Protein AF-A0A951BNE0-F1 (afdb_monomer)

Structure (mmCIF, N/CA/C/O backbone):
data_AF-A0A951BNE0-F1
#
_entry.id   AF-A0A951BNE0-F1
#
loop_
_atom_site.group_PDB
_atom_site.id
_atom_site.type_symbol
_atom_site.label_atom_id
_atom_site.label_alt_id
_atom_site.label_comp_id
_atom_site.label_asym_id
_atom_site.label_entity_id
_atom_site.label_seq_id
_atom_site.pdbx_PDB_ins_code
_atom_site.Cartn_x
_atom_site.Cartn_y
_atom_site.Cartn_z
_atom_site.occupancy
_atom_site.B_iso_or_equiv
_atom_site.auth_seq_id
_atom_site.auth_comp_id
_atom_site.auth_asym_id
_atom_site.auth_atom_id
_atom_site.pdbx_PDB_model_num
ATOM 1 N N . ARG A 1 1 ? -11.974 -4.698 -12.372 1.00 86.81 1 ARG A N 1
ATOM 2 C CA . ARG A 1 1 ? -10.674 -4.172 -12.847 1.00 86.81 1 ARG A CA 1
ATOM 3 C C . ARG A 1 1 ? -10.763 -2.678 -13.134 1.00 86.81 1 ARG A C 1
ATOM 5 O O . ARG A 1 1 ? -11.527 -2.278 -14.008 1.00 86.81 1 ARG A O 1
ATOM 12 N N . VAL A 1 2 ? -9.951 -1.885 -12.438 1.00 96.19 2 VAL A N 1
ATOM 13 C CA . VAL A 1 2 ? -9.715 -0.449 -12.678 1.00 96.19 2 VAL A CA 1
ATOM 14 C C . VAL A 1 2 ? -8.306 -0.250 -13.253 1.00 96.19 2 VAL A C 1
ATOM 16 O O . VAL A 1 2 ? -7.403 -1.041 -12.975 1.00 96.19 2 VAL A O 1
ATOM 19 N N . ASN A 1 3 ? -8.113 0.783 -14.077 1.00 97.75 3 ASN A N 1
ATOM 20 C CA . ASN A 1 3 ? -6.797 1.191 -14.573 1.00 97.75 3 ASN A CA 1
ATOM 21 C C . ASN A 1 3 ? -6.571 2.683 -14.287 1.00 97.75 3 ASN A C 1
ATOM 23 O O . ASN A 1 3 ? -7.066 3.531 -15.027 1.00 97.75 3 ASN A O 1
ATOM 27 N N . ALA A 1 4 ? -5.862 2.992 -13.203 1.00 98.00 4 ALA A N 1
ATOM 28 C CA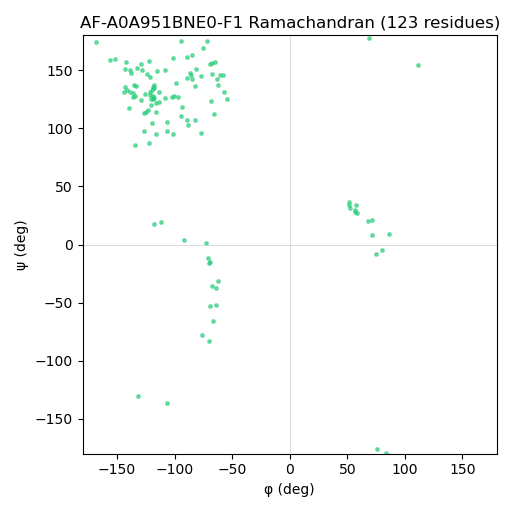 . ALA A 1 4 ? -5.544 4.351 -12.781 1.00 98.00 4 ALA A CA 1
ATOM 29 C C . ALA A 1 4 ? -4.095 4.687 -13.164 1.00 98.00 4 ALA A C 1
ATOM 31 O O . ALA A 1 4 ? -3.157 4.345 -12.440 1.00 98.00 4 ALA A O 1
ATOM 32 N N . GLN A 1 5 ? -3.922 5.324 -14.326 1.00 98.38 5 GLN A N 1
ATOM 33 C CA . GLN A 1 5 ? -2.610 5.688 -14.870 1.00 98.38 5 GLN A CA 1
ATOM 34 C C . GLN A 1 5 ? -2.504 7.185 -15.146 1.00 98.38 5 GLN A C 1
ATOM 36 O O . GLN A 1 5 ? -3.501 7.793 -15.533 1.00 98.38 5 GLN A O 1
ATOM 41 N N . HIS A 1 6 ? -1.310 7.760 -14.980 1.00 98.06 6 HIS A N 1
ATOM 42 C CA . HIS A 1 6 ? -1.033 9.181 -15.239 1.00 98.06 6 HIS A CA 1
ATOM 43 C C . HIS A 1 6 ? -1.909 10.166 -14.451 1.00 98.06 6 HIS A C 1
ATOM 45 O O . HIS A 1 6 ? -2.158 11.289 -14.892 1.00 98.06 6 HIS A O 1
ATOM 51 N N . ASN A 1 7 ? -2.375 9.766 -13.270 1.00 98.38 7 ASN A N 1
ATOM 52 C CA . ASN A 1 7 ? -3.082 10.651 -12.353 1.00 98.38 7 ASN A CA 1
ATOM 53 C C . ASN A 1 7 ? -2.106 11.243 -11.333 1.00 98.38 7 ASN A C 1
ATOM 55 O O . ASN A 1 7 ? -0.932 10.877 -11.265 1.00 98.38 7 ASN A O 1
ATOM 59 N N . PHE A 1 8 ? -2.599 12.148 -10.487 1.00 98.19 8 PHE A N 1
ATOM 60 C CA . PHE A 1 8 ? -1.821 12.573 -9.327 1.00 98.19 8 PHE A CA 1
ATOM 61 C C . PHE A 1 8 ? -1.697 11.433 -8.301 1.00 98.19 8 PHE A C 1
ATOM 63 O O . PHE A 1 8 ? -0.589 11.037 -7.959 1.00 98.19 8 PHE A O 1
ATOM 70 N N . PHE A 1 9 ? -2.823 10.843 -7.892 1.00 98.31 9 PHE A N 1
ATOM 71 C CA . PHE A 1 9 ? -2.885 9.587 -7.134 1.00 98.31 9 PHE A CA 1
ATOM 72 C C . PHE A 1 9 ? -3.576 8.515 -7.972 1.00 98.31 9 PHE A C 1
ATOM 74 O O . PHE A 1 9 ? -4.479 8.849 -8.737 1.00 98.31 9 PHE A O 1
ATOM 81 N N . GLY A 1 10 ? -3.213 7.247 -7.790 1.00 98.38 10 GLY A N 1
ATOM 82 C CA . GLY A 1 10 ? -3.892 6.140 -8.461 1.00 98.38 10 GLY A CA 1
ATOM 83 C C . GLY A 1 10 ? -5.248 5.802 -7.838 1.00 98.38 10 GLY A C 1
ATOM 84 O O . GLY A 1 10 ? -6.294 6.173 -8.365 1.00 98.38 10 GLY A O 1
ATOM 85 N N . LEU A 1 11 ? -5.238 5.092 -6.707 1.00 98.25 11 LEU A N 1
ATOM 86 C CA . LEU A 1 11 ? -6.433 4.699 -5.952 1.00 98.25 11 LEU A CA 1
ATOM 87 C C . LEU A 1 11 ? -6.323 5.227 -4.522 1.00 98.25 11 LEU A C 1
ATOM 89 O O . LEU A 1 11 ? -5.428 4.833 -3.773 1.00 98.25 11 LEU A O 1
ATOM 93 N N . LYS A 1 12 ? -7.226 6.136 -4.144 1.00 97.94 12 LYS A N 1
ATOM 94 C CA . LYS A 1 12 ? -7.146 6.862 -2.874 1.00 97.94 12 LYS A CA 1
ATOM 95 C C . LYS A 1 12 ? -8.418 6.727 -2.037 1.00 97.94 12 LYS A C 1
ATOM 97 O O . LYS A 1 12 ? -9.509 7.027 -2.514 1.00 97.94 12 LYS A O 1
ATOM 102 N N . ALA A 1 13 ? -8.247 6.358 -0.770 1.00 98.06 13 ALA A N 1
ATOM 103 C CA . ALA A 1 13 ? -9.223 6.576 0.292 1.00 98.06 13 ALA A CA 1
ATOM 104 C C . ALA A 1 13 ? -8.797 7.801 1.118 1.00 98.06 13 ALA A C 1
ATOM 106 O O . ALA A 1 13 ? -7.653 7.879 1.571 1.00 98.06 13 ALA A O 1
ATOM 107 N N . ASP A 1 14 ? -9.703 8.762 1.299 1.00 97.19 14 ASP A N 1
ATOM 108 C CA . ASP A 1 14 ? -9.428 10.013 2.011 1.00 97.19 14 ASP A CA 1
ATOM 109 C C . ASP A 1 14 ? -10.463 10.235 3.118 1.00 97.19 14 ASP A C 1
ATOM 111 O O . ASP A 1 14 ? -11.650 10.410 2.845 1.00 97.19 14 ASP A O 1
ATOM 115 N N . GLY A 1 15 ? -10.010 10.184 4.369 1.00 96.62 15 GLY A N 1
ATOM 116 C CA . GLY A 1 15 ? -10.834 10.406 5.556 1.00 96.62 15 GLY A CA 1
ATOM 117 C C . GLY A 1 15 ? -10.856 11.862 6.023 1.00 96.62 15 GLY A C 1
ATOM 118 O O . GLY A 1 15 ? -11.432 12.149 7.076 1.00 96.62 15 GLY A O 1
ATOM 119 N N . THR A 1 16 ? -10.211 12.783 5.298 1.00 94.12 16 THR A N 1
ATOM 120 C CA . THR A 1 16 ? -10.182 14.205 5.664 1.00 94.12 16 THR A CA 1
ATOM 121 C C . THR A 1 16 ? -11.585 14.814 5.651 1.00 94.12 16 THR A C 1
ATOM 123 O O . THR A 1 16 ? -12.408 14.547 4.780 1.00 94.12 16 THR A O 1
ATOM 126 N N . GLY A 1 17 ? -11.886 15.630 6.665 1.00 89.12 17 GLY A N 1
ATOM 127 C CA . GLY A 1 17 ? -13.182 16.305 6.800 1.00 89.12 17 GLY A CA 1
ATOM 128 C C . GLY A 1 17 ? -14.348 15.413 7.245 1.00 89.12 17 GLY A C 1
ATOM 129 O O . GLY A 1 17 ? -15.409 15.943 7.568 1.00 89.12 17 GLY A O 1
ATOM 130 N N . ALA A 1 18 ? -14.166 14.093 7.320 1.00 88.25 18 ALA A N 1
ATOM 131 C CA . ALA A 1 18 ? -15.152 13.189 7.899 1.00 88.25 18 ALA A CA 1
ATOM 132 C C . ALA A 1 18 ? -15.030 13.158 9.431 1.00 88.25 18 ALA A C 1
ATOM 134 O O . ALA A 1 18 ? -13.928 13.070 9.971 1.00 88.25 18 ALA A O 1
ATOM 135 N N . THR A 1 19 ? -16.162 13.199 10.137 1.00 83.38 19 THR A N 1
ATOM 136 C CA . THR A 1 19 ? -16.223 13.080 11.599 1.00 83.38 19 THR A CA 1
ATOM 137 C C . THR A 1 19 ? -16.779 11.710 11.987 1.00 83.38 19 THR A C 1
ATOM 139 O O . THR A 1 19 ? -17.985 11.473 11.995 1.00 83.38 19 THR A O 1
ATOM 142 N N . GLY A 1 20 ? -15.875 10.783 12.308 1.00 77.44 20 GLY A N 1
ATOM 143 C CA . GLY A 1 20 ? -16.222 9.395 12.621 1.00 77.44 20 GLY A CA 1
ATOM 144 C C . GLY A 1 20 ? -16.568 8.539 11.394 1.00 77.44 20 GLY A C 1
ATOM 145 O O . GLY A 1 20 ? -16.453 8.968 10.248 1.00 77.44 20 GLY A O 1
ATOM 146 N N . GLY A 1 21 ? -16.966 7.289 11.646 1.00 90.50 21 GLY A N 1
ATOM 147 C CA . GLY A 1 21 ? -17.254 6.300 10.603 1.00 90.50 21 GLY A CA 1
ATOM 148 C C . GLY A 1 21 ? -16.018 5.564 10.076 1.00 90.50 21 GLY A C 1
ATOM 149 O O . GLY A 1 21 ? -14.894 5.763 10.544 1.00 90.50 21 GLY A O 1
ATOM 150 N N . VAL A 1 22 ? -16.253 4.666 9.115 1.00 96.25 22 VAL A N 1
ATOM 151 C CA . VAL A 1 22 ? -15.215 3.827 8.502 1.00 96.25 22 VAL A CA 1
ATOM 152 C C . VAL A 1 22 ? -15.383 3.828 6.988 1.00 96.25 22 VAL A C 1
ATOM 154 O O . VAL A 1 22 ? -16.455 3.504 6.477 1.00 96.25 22 VAL A O 1
ATOM 157 N N . ILE A 1 23 ? -14.306 4.141 6.274 1.00 97.62 23 ILE A N 1
ATOM 158 C CA . ILE A 1 23 ? -14.182 3.925 4.836 1.00 97.62 23 ILE A CA 1
ATOM 159 C C . ILE A 1 23 ? -13.616 2.520 4.644 1.00 97.62 23 ILE A C 1
ATOM 161 O O . ILE A 1 23 ? -12.441 2.270 4.913 1.00 97.62 23 ILE A O 1
ATOM 165 N N . ASN A 1 24 ? -14.465 1.600 4.190 1.00 97.88 24 ASN A N 1
ATOM 166 C CA . ASN A 1 24 ? -14.051 0.254 3.808 1.00 97.88 24 ASN A CA 1
ATOM 167 C C . ASN A 1 24 ? -13.857 0.207 2.293 1.00 97.88 24 ASN A C 1
ATOM 169 O O . ASN A 1 24 ? -14.766 0.568 1.546 1.00 97.88 24 ASN A O 1
ATOM 173 N N . MET A 1 25 ? -12.690 -0.244 1.840 1.00 97.69 25 MET A N 1
ATOM 174 C CA . MET A 1 25 ? -12.383 -0.371 0.417 1.00 97.69 25 MET A CA 1
ATOM 175 C C . MET A 1 25 ? -11.749 -1.730 0.124 1.00 97.69 25 MET A C 1
ATOM 177 O O . MET A 1 25 ? -10.865 -2.190 0.845 1.00 97.69 25 MET A O 1
ATOM 181 N N . THR A 1 26 ? -12.183 -2.363 -0.959 1.00 98.38 26 THR A N 1
ATOM 182 C CA . THR A 1 26 ? -11.530 -3.552 -1.507 1.00 98.38 26 THR A CA 1
ATOM 183 C C . THR A 1 26 ? -11.115 -3.251 -2.933 1.00 98.38 26 THR A C 1
ATOM 185 O O . THR A 1 26 ? -11.924 -2.764 -3.724 1.00 98.38 26 THR A O 1
ATOM 188 N N . ILE A 1 27 ? -9.851 -3.507 -3.238 1.00 98.50 27 ILE A N 1
ATOM 189 C CA . ILE A 1 27 ? -9.263 -3.320 -4.556 1.00 98.50 27 ILE A CA 1
ATOM 190 C C . ILE A 1 27 ? -8.802 -4.699 -5.014 1.00 98.50 27 ILE A C 1
ATOM 192 O O . ILE A 1 27 ? -8.131 -5.403 -4.262 1.00 98.50 27 ILE A O 1
ATOM 196 N N . THR A 1 28 ? -9.258 -5.105 -6.197 1.00 98.50 28 THR A N 1
ATOM 197 C CA . THR A 1 28 ? -8.817 -6.352 -6.820 1.00 98.50 28 THR A CA 1
ATOM 198 C C . THR A 1 28 ? -8.587 -6.156 -8.306 1.00 98.50 28 THR A C 1
ATOM 200 O O . THR A 1 28 ? -9.264 -5.340 -8.960 1.00 98.50 28 THR A O 1
ATOM 203 N N . ASP A 1 29 ? -7.656 -6.936 -8.851 1.00 98.44 29 ASP A N 1
ATOM 204 C CA . ASP A 1 29 ? -7.407 -7.067 -10.288 1.00 98.44 29 ASP A CA 1
ATOM 205 C C . ASP A 1 29 ? -7.228 -5.715 -10.992 1.00 98.44 29 ASP A C 1
ATOM 207 O O . ASP A 1 29 ? -7.736 -5.483 -12.101 1.00 98.44 29 ASP A O 1
ATOM 211 N N . SER A 1 30 ? -6.584 -4.765 -10.319 1.00 98.38 30 SER A N 1
ATOM 212 C CA . SER A 1 30 ? -6.490 -3.376 -10.753 1.00 98.38 30 SER A CA 1
ATOM 213 C C . SER A 1 30 ? -5.047 -2.917 -10.911 1.00 98.38 30 SER A C 1
ATOM 215 O O . SER A 1 30 ? -4.093 -3.486 -10.384 1.00 98.38 30 SER A O 1
ATOM 217 N N . LYS A 1 31 ? -4.876 -1.871 -11.718 1.00 98.50 31 LYS A N 1
ATOM 218 C CA . LYS A 1 31 ? -3.576 -1.259 -11.991 1.00 98.50 31 LYS A CA 1
ATOM 219 C C . LYS A 1 31 ? -3.577 0.178 -11.508 1.00 98.50 31 LYS A C 1
ATOM 221 O O . LYS A 1 31 ? -4.527 0.916 -11.771 1.00 98.50 31 LYS A O 1
ATOM 226 N N . SER A 1 32 ? -2.500 0.557 -10.833 1.00 98.56 32 SER A N 1
ATOM 227 C CA . SER A 1 32 ? -2.271 1.907 -10.332 1.00 98.56 32 SER A CA 1
ATOM 228 C C . SER A 1 32 ? -0.842 2.315 -10.670 1.00 98.56 32 SER A C 1
ATOM 230 O O . SER A 1 32 ? 0.069 2.099 -9.868 1.00 98.56 32 SER A O 1
ATOM 232 N N . THR A 1 33 ? -0.621 2.840 -11.875 1.00 98.81 33 THR A N 1
ATOM 233 C CA . THR A 1 33 ? 0.736 2.981 -12.420 1.00 98.81 33 THR A CA 1
ATOM 234 C C . THR A 1 33 ? 1.049 4.371 -12.937 1.00 98.81 33 THR A C 1
ATOM 236 O O . THR A 1 33 ? 0.148 5.085 -13.351 1.00 98.81 33 THR A O 1
ATOM 239 N N . GLU A 1 34 ? 2.328 4.746 -12.974 1.00 98.69 34 GLU A N 1
ATOM 240 C CA . GLU A 1 34 ? 2.773 5.990 -13.631 1.00 98.69 34 GLU A CA 1
ATOM 241 C C . GLU A 1 34 ? 2.072 7.248 -13.076 1.00 98.69 34 GLU A C 1
ATOM 243 O O . GLU A 1 34 ? 1.851 8.225 -13.790 1.00 98.69 34 GLU A O 1
ATOM 248 N N . ASN A 1 35 ? 1.681 7.227 -11.795 1.00 98.81 35 ASN A N 1
ATOM 249 C CA . ASN A 1 35 ? 1.065 8.376 -11.136 1.00 98.81 35 ASN A CA 1
ATOM 250 C C . ASN A 1 35 ? 2.139 9.305 -10.551 1.00 98.81 35 ASN A C 1
ATOM 252 O O . ASN A 1 35 ? 3.200 8.862 -10.101 1.00 98.81 35 ASN A O 1
ATOM 256 N N . ALA A 1 36 ? 1.848 10.608 -10.530 1.00 98.69 36 ALA A N 1
ATOM 257 C CA . ALA A 1 36 ? 2.787 11.642 -10.088 1.00 98.69 36 ALA A CA 1
ATOM 258 C C . ALA A 1 36 ? 3.054 11.632 -8.569 1.00 98.69 36 ALA A C 1
ATOM 260 O O . ALA A 1 36 ? 3.971 12.300 -8.097 1.00 98.69 36 ALA A O 1
ATOM 261 N N . SER A 1 37 ? 2.257 10.889 -7.801 1.00 98.44 37 SER A N 1
ATOM 262 C CA . SER A 1 37 ? 2.431 10.651 -6.370 1.00 98.44 37 SER A CA 1
ATOM 263 C C . SER A 1 37 ? 2.305 9.151 -6.075 1.00 98.44 37 SER A C 1
ATOM 265 O O . SER A 1 37 ? 2.987 8.349 -6.706 1.00 98.44 37 SER A O 1
ATOM 267 N N . ASN A 1 38 ? 1.490 8.754 -5.098 1.00 98.69 38 ASN A N 1
ATOM 268 C CA . ASN A 1 38 ? 1.345 7.364 -4.674 1.00 98.69 38 ASN A CA 1
ATOM 269 C C . ASN A 1 38 ? 0.396 6.572 -5.584 1.00 98.69 38 ASN A C 1
ATOM 271 O O . ASN A 1 38 ? -0.565 7.122 -6.132 1.00 98.69 38 ASN A O 1
ATOM 275 N N . GLY A 1 39 ? 0.635 5.265 -5.675 1.00 98.81 39 GLY A N 1
ATOM 276 C CA . GLY A 1 39 ? -0.255 4.320 -6.332 1.00 98.81 39 GLY A CA 1
ATOM 277 C C . GLY A 1 39 ? -1.543 4.117 -5.531 1.00 98.81 39 GLY A C 1
ATOM 278 O O . GLY A 1 39 ? -2.555 4.760 -5.802 1.00 98.81 39 GLY A O 1
ATOM 279 N N . ILE A 1 40 ? -1.495 3.245 -4.523 1.00 98.81 40 ILE A N 1
ATOM 280 C CA . ILE A 1 40 ? -2.607 3.001 -3.594 1.00 98.81 40 ILE A CA 1
ATOM 281 C C . ILE A 1 40 ? -2.332 3.718 -2.271 1.00 98.81 40 ILE A C 1
ATOM 283 O O . ILE A 1 40 ? -1.277 3.533 -1.661 1.00 98.81 40 ILE A O 1
ATOM 287 N N . VAL A 1 41 ? -3.280 4.530 -1.806 1.00 98.62 41 VAL A N 1
ATOM 288 C CA . VAL A 1 41 ? -3.112 5.323 -0.583 1.00 98.62 41 VAL A CA 1
ATOM 289 C C . VAL A 1 41 ? -4.391 5.397 0.245 1.00 98.62 41 VAL A C 1
ATOM 291 O O . VAL A 1 41 ? -5.469 5.705 -0.261 1.00 98.62 41 VAL A O 1
ATOM 294 N N . GLY A 1 42 ? -4.251 5.165 1.547 1.00 98.56 42 GLY A N 1
ATOM 295 C CA . GLY A 1 42 ? -5.228 5.580 2.548 1.00 98.56 42 GLY A CA 1
ATOM 296 C C . GLY A 1 42 ? -4.655 6.740 3.351 1.00 98.56 42 GLY A C 1
ATOM 297 O O . GLY A 1 42 ? -3.557 6.604 3.886 1.00 98.56 42 GLY A O 1
ATOM 298 N N . THR A 1 43 ? -5.374 7.859 3.438 1.00 98.19 43 THR A N 1
ATOM 299 C CA . THR A 1 43 ? -4.958 9.020 4.237 1.00 98.19 43 THR A CA 1
ATOM 300 C C . THR A 1 43 ? -6.079 9.470 5.159 1.00 98.19 43 THR A C 1
ATOM 302 O O . THR A 1 43 ? -7.165 9.807 4.688 1.00 98.19 43 THR A O 1
ATOM 305 N N . THR A 1 44 ? -5.819 9.538 6.464 1.00 97.62 44 THR A N 1
ATOM 306 C CA . THR A 1 44 ? -6.753 10.165 7.409 1.00 97.62 44 THR A CA 1
ATOM 307 C C . THR A 1 44 ? -6.026 10.926 8.526 1.00 97.62 44 THR A C 1
ATOM 309 O O . THR A 1 44 ? -5.037 10.428 9.068 1.00 97.62 44 THR A O 1
ATOM 312 N N . PRO A 1 45 ? -6.456 12.149 8.883 1.00 95.69 45 PRO A N 1
ATOM 313 C CA . PRO A 1 45 ? -5.898 12.868 10.023 1.00 95.69 45 PRO A CA 1
ATOM 314 C C . PRO A 1 45 ? -6.409 12.286 11.351 1.00 95.69 45 PRO A C 1
ATOM 316 O O . PRO A 1 45 ? -7.370 11.517 11.397 1.00 95.69 45 PRO A O 1
ATOM 319 N N . ALA A 1 46 ? -5.810 12.702 12.469 1.00 93.12 46 ALA A N 1
ATOM 320 C CA . ALA A 1 46 ? -6.377 12.420 13.787 1.00 93.12 46 ALA A CA 1
ATOM 321 C C . ALA A 1 46 ? -7.811 12.983 13.889 1.00 93.12 46 ALA A C 1
ATOM 323 O O . ALA A 1 46 ? -8.057 14.134 13.536 1.00 93.12 46 ALA A O 1
ATOM 324 N N . GLY A 1 47 ? -8.752 12.159 14.359 1.00 91.31 47 GLY A N 1
ATOM 325 C CA . GLY A 1 47 ? -10.179 12.502 14.411 1.00 91.31 47 GLY A CA 1
ATOM 326 C C . GLY A 1 47 ? -10.935 12.349 13.083 1.00 91.31 47 GLY A C 1
ATOM 327 O O . GLY A 1 47 ? -12.156 12.499 13.082 1.00 91.31 47 GLY A O 1
ATOM 328 N N . GLY A 1 48 ? -10.242 12.027 11.983 1.00 94.69 48 GLY A N 1
ATOM 329 C CA . GLY A 1 48 ? -10.859 11.680 10.703 1.00 94.69 48 GLY A CA 1
ATOM 330 C C . GLY A 1 48 ? -11.524 10.299 10.719 1.00 94.69 48 GLY A C 1
ATOM 331 O O . GLY A 1 48 ? -11.413 9.543 11.690 1.00 94.69 48 GLY A O 1
ATOM 332 N N . ALA A 1 49 ? -12.201 9.944 9.625 1.00 96.69 49 ALA A N 1
ATOM 333 C CA . ALA A 1 49 ? -12.764 8.601 9.469 1.00 96.69 49 ALA A CA 1
ATOM 334 C C . ALA A 1 49 ? -11.657 7.537 9.442 1.00 96.69 49 ALA A C 1
ATOM 336 O O . ALA A 1 49 ? -10.592 7.753 8.854 1.00 96.69 49 ALA A O 1
ATOM 337 N N . ALA A 1 50 ? -11.915 6.373 10.043 1.00 97.44 50 ALA A N 1
ATOM 338 C CA . ALA A 1 50 ? -11.008 5.237 9.926 1.00 97.44 50 ALA A CA 1
ATOM 339 C C . ALA A 1 50 ? -11.009 4.709 8.486 1.00 97.44 50 ALA A C 1
ATOM 341 O O . ALA A 1 50 ? -12.038 4.737 7.811 1.00 97.44 50 ALA A O 1
ATOM 342 N N . ILE A 1 51 ? -9.872 4.199 8.022 1.00 98.50 51 ILE A N 1
ATOM 343 C CA . ILE A 1 51 ? -9.731 3.627 6.682 1.00 98.50 51 ILE A CA 1
ATOM 344 C C . ILE A 1 51 ? -9.294 2.177 6.822 1.00 98.50 51 ILE A C 1
ATOM 346 O O . ILE A 1 51 ? -8.271 1.888 7.440 1.00 98.50 51 ILE A O 1
ATOM 350 N N . VAL A 1 52 ? -10.054 1.267 6.220 1.00 98.44 52 VAL A N 1
ATOM 351 C CA . VAL A 1 52 ? -9.716 -0.155 6.151 1.00 98.44 52 VAL A CA 1
ATOM 352 C C . VAL A 1 52 ? -9.726 -0.585 4.693 1.00 98.44 52 VAL A C 1
ATOM 354 O O . VAL A 1 52 ? -10.770 -0.584 4.040 1.00 98.44 52 VAL A O 1
ATOM 357 N N . MET A 1 53 ? -8.554 -0.954 4.184 1.00 98.75 53 MET A N 1
ATOM 358 C CA . MET A 1 53 ? -8.379 -1.378 2.798 1.00 98.75 53 MET A CA 1
ATOM 359 C C . MET A 1 53 ? -7.882 -2.819 2.726 1.00 98.75 53 MET A C 1
ATOM 361 O O . MET A 1 53 ? -6.968 -3.207 3.457 1.00 98.75 53 MET A O 1
ATOM 365 N N . LEU A 1 54 ? -8.459 -3.594 1.813 1.00 98.62 54 LEU A N 1
ATOM 366 C CA . LEU A 1 54 ? -7.922 -4.871 1.349 1.00 98.62 54 LEU A CA 1
ATOM 367 C C . LEU A 1 54 ? -7.539 -4.714 -0.123 1.00 98.62 54 LEU A C 1
ATOM 369 O O . LEU A 1 54 ? -8.394 -4.356 -0.928 1.00 98.62 54 LEU A O 1
ATOM 373 N N . CYS A 1 55 ? -6.279 -4.966 -0.454 1.00 98.62 55 CYS A N 1
ATOM 374 C CA . CYS A 1 55 ? -5.785 -4.960 -1.830 1.00 98.62 55 CYS A CA 1
ATOM 375 C C . CYS A 1 55 ? -5.265 -6.359 -2.153 1.00 98.62 55 CYS A C 1
ATOM 377 O O . CYS A 1 55 ? -4.478 -6.914 -1.375 1.00 98.62 55 CYS A O 1
ATOM 379 N N . ASP A 1 56 ? -5.734 -6.928 -3.255 1.00 98.62 56 ASP A N 1
ATOM 380 C CA . ASP A 1 56 ? -5.424 -8.297 -3.650 1.00 98.62 56 ASP A CA 1
ATOM 381 C C . ASP A 1 56 ? -5.289 -8.411 -5.171 1.00 98.62 56 ASP A C 1
ATOM 383 O O . ASP A 1 56 ? -6.151 -7.938 -5.904 1.00 98.62 56 ASP A O 1
ATOM 387 N N . HIS A 1 57 ? -4.222 -9.044 -5.664 1.00 98.62 57 HIS A N 1
ATOM 388 C CA . HIS A 1 57 ? -3.972 -9.183 -7.110 1.00 98.62 57 HIS A CA 1
ATOM 389 C C . HIS A 1 57 ? -3.894 -7.845 -7.879 1.00 98.62 57 HIS A C 1
ATOM 391 O O . HIS A 1 57 ? -4.276 -7.759 -9.049 1.00 98.62 57 HIS A O 1
ATOM 397 N N . ASP A 1 58 ? -3.376 -6.786 -7.251 1.00 98.69 58 ASP A N 1
ATOM 398 C CA . ASP A 1 58 ? -3.187 -5.490 -7.907 1.00 98.69 58 ASP A CA 1
ATOM 399 C C . ASP A 1 58 ? -1.730 -5.243 -8.329 1.00 98.69 58 ASP A C 1
ATOM 401 O O . ASP A 1 58 ? -0.777 -5.830 -7.808 1.00 98.69 58 ASP A O 1
ATOM 405 N N . THR A 1 59 ? -1.544 -4.305 -9.263 1.00 98.81 59 THR A N 1
ATOM 406 C CA . THR A 1 59 ? -0.222 -3.870 -9.745 1.00 98.81 59 THR A CA 1
ATOM 407 C C . THR A 1 59 ? -0.006 -2.362 -9.550 1.00 98.81 59 THR A C 1
ATOM 409 O O . THR A 1 59 ? -0.291 -1.567 -10.458 1.00 98.81 59 THR A O 1
ATOM 412 N N . PRO A 1 60 ? 0.490 -1.927 -8.378 1.00 98.75 60 PRO A N 1
ATOM 413 C CA . PRO A 1 60 ? 1.020 -0.586 -8.162 1.00 98.75 60 PRO A CA 1
ATOM 414 C C . PRO A 1 60 ? 2.477 -0.499 -8.640 1.00 98.75 60 PRO A C 1
ATOM 416 O O . PRO A 1 60 ? 3.386 -1.031 -7.999 1.00 98.75 60 PRO A O 1
ATOM 419 N N . SER A 1 61 ? 2.726 0.181 -9.760 1.00 98.88 61 SER A N 1
ATOM 420 C CA . SER A 1 61 ? 4.075 0.235 -10.343 1.00 98.88 61 SER A CA 1
ATOM 421 C C . SER A 1 61 ? 4.431 1.571 -10.971 1.00 98.88 61 SER A C 1
ATOM 423 O O . SER A 1 61 ? 3.560 2.224 -11.538 1.00 98.88 61 SER A O 1
ATOM 425 N N . HIS A 1 62 ? 5.712 1.930 -10.982 1.00 98.81 62 HIS A N 1
ATOM 426 C CA . HIS A 1 62 ? 6.205 3.140 -11.658 1.00 98.81 62 HIS A CA 1
ATOM 427 C C . HIS A 1 62 ? 5.569 4.448 -11.160 1.00 98.81 62 HIS A C 1
ATOM 429 O O . HIS A 1 62 ? 5.461 5.413 -11.909 1.00 98.81 62 HIS A O 1
ATOM 435 N N . ASN A 1 63 ? 5.117 4.495 -9.906 1.00 98.88 63 ASN A N 1
ATOM 436 C CA . ASN A 1 63 ? 4.618 5.725 -9.295 1.00 98.88 63 ASN A CA 1
ATOM 437 C C . ASN A 1 63 ? 5.788 6.532 -8.708 1.00 98.88 63 ASN A C 1
ATOM 439 O O . ASN A 1 63 ? 6.722 5.955 -8.144 1.00 98.88 63 ASN A O 1
ATOM 443 N N . LEU A 1 64 ? 5.737 7.866 -8.808 1.00 98.69 64 LEU A N 1
ATOM 444 C CA . LEU A 1 64 ? 6.817 8.730 -8.301 1.00 98.69 64 LEU A CA 1
ATOM 445 C C . LEU A 1 64 ? 6.895 8.763 -6.764 1.00 98.69 64 LEU A C 1
ATOM 447 O O . LEU A 1 64 ? 7.899 9.211 -6.215 1.00 98.69 64 LEU A O 1
ATOM 451 N N . GLY A 1 65 ? 5.846 8.309 -6.074 1.00 98.62 65 GLY A N 1
ATOM 452 C CA . GLY A 1 65 ? 5.804 8.122 -4.626 1.00 98.62 65 GLY A CA 1
ATOM 453 C C . GLY A 1 65 ? 5.851 6.649 -4.211 1.00 98.62 65 GLY A C 1
ATOM 454 O O . GLY A 1 65 ? 6.634 5.850 -4.730 1.00 98.62 65 GLY A O 1
ATOM 455 N N . PHE A 1 66 ? 5.005 6.295 -3.244 1.00 98.88 66 PHE A N 1
ATOM 456 C CA . PHE A 1 66 ? 4.839 4.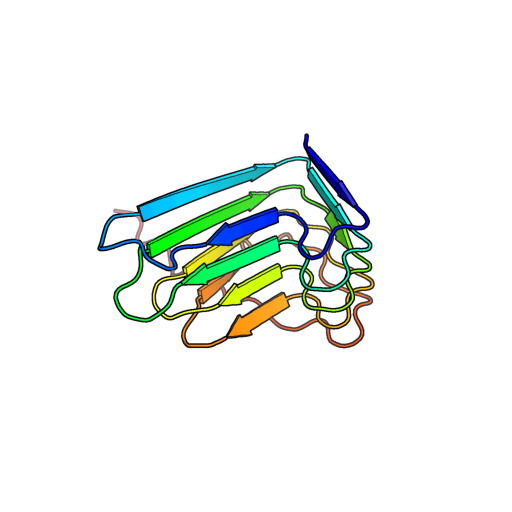923 -2.777 1.00 98.88 66 PHE A CA 1
ATOM 457 C C . PHE A 1 66 ? 3.997 4.093 -3.754 1.00 98.88 66 PHE A C 1
ATOM 459 O O . PHE A 1 66 ? 3.012 4.592 -4.300 1.00 98.88 66 PHE A O 1
ATOM 466 N N . GLY A 1 67 ? 4.307 2.806 -3.912 1.00 98.88 67 GLY A N 1
ATOM 467 C CA . GLY A 1 67 ? 3.394 1.846 -4.533 1.00 98.88 67 GLY A CA 1
ATOM 468 C C . GLY A 1 67 ? 2.131 1.678 -3.685 1.00 98.88 67 GLY A C 1
ATOM 469 O O . GLY A 1 67 ? 1.022 1.874 -4.183 1.00 98.88 67 GLY A O 1
ATOM 470 N N . VAL A 1 68 ? 2.308 1.395 -2.389 1.00 98.88 68 VAL A N 1
ATOM 471 C CA . VAL A 1 68 ? 1.230 1.337 -1.386 1.00 98.88 68 VAL A CA 1
ATOM 472 C C . VAL A 1 68 ? 1.653 2.046 -0.099 1.00 98.88 68 VAL A C 1
ATOM 474 O O . VAL A 1 68 ? 2.712 1.745 0.454 1.00 98.88 68 VAL A O 1
ATOM 477 N N . ILE A 1 69 ? 0.816 2.947 0.421 1.00 98.81 69 ILE A N 1
ATOM 478 C CA . ILE A 1 69 ? 1.070 3.614 1.706 1.00 98.81 69 ILE A CA 1
ATOM 479 C C . ILE A 1 69 ? -0.181 3.742 2.577 1.00 98.81 69 ILE A C 1
ATOM 481 O O . ILE A 1 69 ? -1.229 4.219 2.137 1.00 98.81 69 ILE A O 1
ATOM 485 N N . ALA A 1 70 ? -0.036 3.347 3.845 1.00 98.75 70 ALA A N 1
ATOM 486 C CA . ALA A 1 70 ? -0.992 3.650 4.905 1.00 98.75 70 ALA A CA 1
ATOM 487 C C . ALA A 1 70 ? -0.543 4.914 5.652 1.00 98.75 70 ALA A C 1
ATOM 489 O O . ALA A 1 70 ? 0.463 4.889 6.364 1.00 98.75 70 ALA A O 1
ATOM 490 N N . ASP A 1 71 ? -1.278 6.010 5.492 1.00 98.56 71 ASP A N 1
ATOM 491 C CA . ASP A 1 71 ? -0.952 7.312 6.065 1.00 98.56 71 ASP A CA 1
ATOM 492 C C . ASP A 1 71 ? -2.022 7.741 7.083 1.00 98.56 71 ASP A C 1
ATOM 494 O O . ASP A 1 71 ? -3.188 7.954 6.743 1.00 98.56 71 ASP A O 1
ATOM 498 N N . GLY A 1 72 ? -1.647 7.830 8.357 1.00 98.00 72 GLY A N 1
ATOM 499 C CA . GLY A 1 72 ? -2.525 8.308 9.428 1.00 98.00 72 GLY A CA 1
ATOM 500 C C . GLY A 1 72 ? -2.959 7.244 10.443 1.00 98.00 72 GLY A C 1
ATOM 501 O O . GLY A 1 72 ? -3.031 6.057 10.121 1.00 98.00 72 GLY A O 1
ATOM 502 N N . PRO A 1 73 ? -3.298 7.655 11.680 1.00 95.75 73 PRO A N 1
ATOM 503 C CA . PRO A 1 73 ? -3.356 6.772 12.852 1.00 95.75 73 PRO A CA 1
ATOM 504 C C . PRO A 1 73 ? -4.496 5.745 12.830 1.00 95.75 73 PRO A C 1
ATOM 506 O O . PRO A 1 73 ? -4.484 4.799 13.612 1.00 95.75 73 PRO A O 1
ATOM 509 N N . LEU A 1 74 ? -5.489 5.927 11.955 1.00 95.81 74 LEU A N 1
ATOM 510 C CA . LEU A 1 74 ? -6.631 5.022 11.789 1.00 95.81 74 LEU A CA 1
ATOM 511 C C . LEU A 1 74 ? -6.681 4.403 10.385 1.00 95.81 74 LEU A C 1
ATOM 513 O O . LEU A 1 74 ? -7.721 3.888 9.972 1.00 95.81 74 LEU A O 1
ATOM 517 N N . THR A 1 75 ? -5.569 4.452 9.648 1.00 98.50 75 THR A N 1
ATOM 518 C CA . THR A 1 75 ? -5.442 3.821 8.334 1.00 98.50 75 THR A CA 1
ATOM 519 C C . THR A 1 75 ? -4.842 2.429 8.484 1.00 98.50 75 THR A C 1
ATOM 521 O O . THR A 1 75 ? -3.698 2.276 8.910 1.00 98.50 75 THR A O 1
ATOM 524 N N . THR A 1 76 ? -5.592 1.405 8.084 1.00 98.50 76 THR A N 1
ATOM 525 C CA . THR A 1 76 ? -5.109 0.029 7.941 1.00 98.50 76 THR A CA 1
ATOM 526 C C . THR A 1 76 ? -5.248 -0.428 6.497 1.00 98.50 76 THR A C 1
ATOM 528 O O . THR A 1 76 ? -6.348 -0.434 5.948 1.00 98.50 76 THR A O 1
ATOM 531 N N . ILE A 1 77 ? -4.150 -0.882 5.901 1.00 98.75 77 ILE A N 1
ATOM 532 C CA . ILE A 1 77 ? -4.141 -1.506 4.575 1.00 98.75 77 ILE A CA 1
ATOM 533 C C . ILE A 1 77 ? -3.604 -2.930 4.712 1.00 98.75 77 ILE A C 1
ATOM 535 O O . ILE A 1 77 ? -2.581 -3.158 5.360 1.00 98.75 77 ILE A O 1
ATOM 539 N N . ARG A 1 78 ? -4.295 -3.897 4.107 1.00 98.62 78 ARG A N 1
ATOM 540 C CA . ARG A 1 78 ? -3.856 -5.291 4.001 1.00 98.62 78 ARG A CA 1
ATOM 541 C C . ARG A 1 78 ? -3.587 -5.630 2.545 1.00 98.62 78 ARG A C 1
ATOM 543 O O . ARG A 1 78 ? -4.435 -5.350 1.703 1.00 98.62 78 ARG A O 1
ATOM 550 N N . ILE A 1 79 ? -2.429 -6.225 2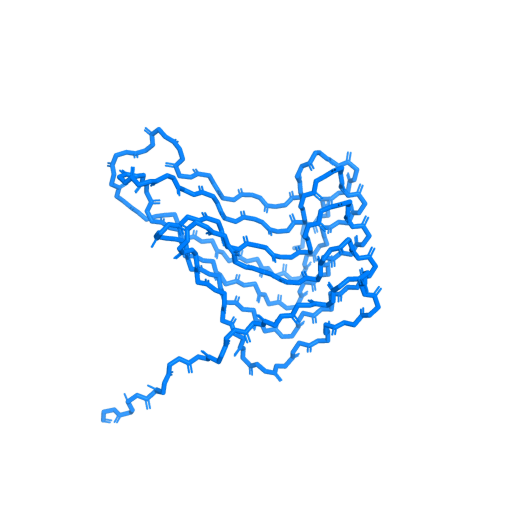.279 1.00 98.75 79 ILE A N 1
ATOM 551 C CA . ILE A 1 79 ? -1.975 -6.576 0.932 1.00 98.75 79 ILE A CA 1
ATOM 552 C C . ILE A 1 79 ? -1.701 -8.076 0.793 1.00 98.75 79 ILE A C 1
ATOM 554 O O . ILE A 1 79 ? -0.994 -8.670 1.620 1.00 98.75 79 ILE A O 1
ATOM 558 N N . GLY A 1 80 ? -2.241 -8.683 -0.258 1.00 98.44 80 GLY A N 1
ATOM 559 C CA . GLY A 1 80 ? -1.973 -10.061 -0.669 1.00 98.44 80 GLY A CA 1
ATOM 560 C C . GLY A 1 80 ? -1.808 -10.153 -2.183 1.00 98.44 80 GLY A C 1
ATOM 561 O O . GLY A 1 80 ? -2.421 -9.389 -2.916 1.00 98.44 80 GLY A O 1
ATOM 562 N N . ASN A 1 81 ? -0.959 -11.065 -2.655 1.00 98.62 81 ASN A N 1
ATOM 563 C CA . ASN A 1 81 ? -0.801 -11.369 -4.083 1.00 98.62 81 ASN A CA 1
ATOM 564 C C . ASN A 1 81 ? -0.527 -10.129 -4.964 1.00 98.62 81 ASN A C 1
ATOM 566 O O . ASN A 1 81 ? -0.980 -10.055 -6.102 1.00 98.62 81 ASN A O 1
ATOM 570 N N . MET A 1 82 ? 0.152 -9.116 -4.424 1.00 98.62 82 MET A N 1
ATOM 571 C CA . MET A 1 82 ? 0.445 -7.868 -5.131 1.00 98.62 82 MET A CA 1
ATOM 572 C C . MET A 1 82 ? 1.764 -7.962 -5.887 1.00 98.62 82 MET A C 1
ATOM 574 O O . MET A 1 82 ? 2.749 -8.429 -5.321 1.00 98.62 82 MET A O 1
ATOM 578 N N . THR A 1 83 ? 1.832 -7.349 -7.069 1.00 98.69 83 THR A N 1
ATOM 579 C CA . THR A 1 83 ? 3.102 -7.096 -7.768 1.00 98.69 83 THR A CA 1
ATOM 580 C C . THR A 1 83 ? 3.451 -5.607 -7.684 1.00 98.69 83 THR A C 1
ATOM 582 O O . THR A 1 83 ? 2.832 -4.777 -8.355 1.00 98.69 83 THR A O 1
ATOM 585 N N . ILE A 1 84 ? 4.432 -5.251 -6.848 1.00 98.88 84 ILE A N 1
ATOM 586 C CA . ILE A 1 84 ? 4.796 -3.867 -6.497 1.00 98.88 84 ILE A CA 1
ATOM 587 C C . ILE A 1 84 ? 6.252 -3.587 -6.894 1.00 98.88 84 ILE A C 1
ATOM 589 O O . ILE A 1 84 ? 7.183 -3.986 -6.192 1.00 98.88 84 ILE A O 1
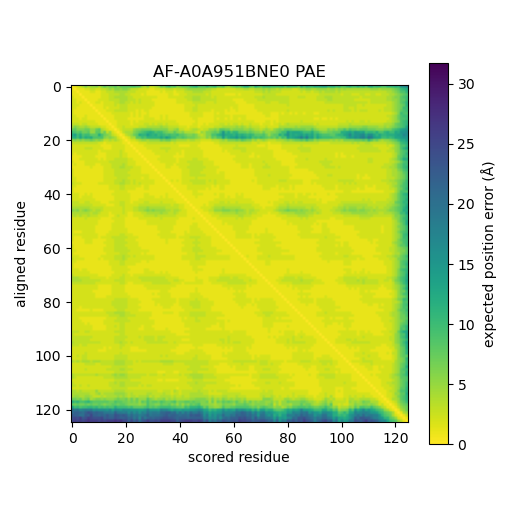ATOM 593 N N . GLY A 1 85 ? 6.456 -2.838 -7.983 1.00 98.81 85 GLY A N 1
ATOM 594 C CA . GLY A 1 85 ? 7.798 -2.553 -8.505 1.00 98.81 85 GLY A CA 1
ATOM 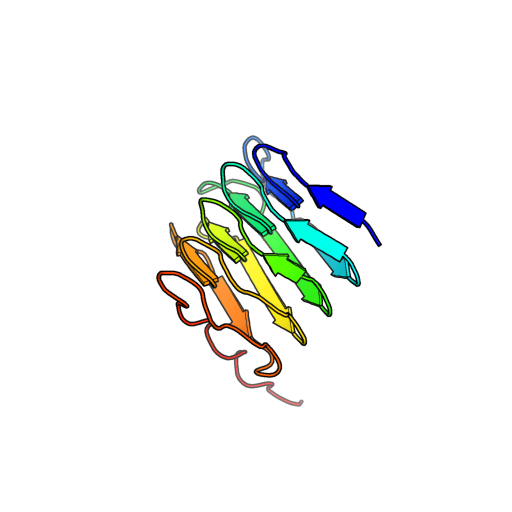595 C C . GLY A 1 85 ? 7.931 -1.238 -9.270 1.00 98.81 85 GLY A C 1
ATOM 596 O O . GLY A 1 85 ? 6.951 -0.667 -9.747 1.00 98.81 85 GLY A O 1
ATOM 597 N N . GLY A 1 86 ? 9.160 -0.733 -9.388 1.00 98.75 86 GLY A N 1
ATOM 598 C CA . GLY A 1 86 ? 9.476 0.494 -10.125 1.00 98.75 86 GLY A CA 1
ATOM 599 C C . GLY A 1 86 ? 9.007 1.794 -9.464 1.00 98.75 86 GLY A C 1
ATOM 600 O O . GLY A 1 86 ? 9.078 2.842 -10.096 1.00 98.75 86 GLY A O 1
ATOM 601 N N . ASN A 1 87 ? 8.504 1.762 -8.226 1.00 98.88 87 ASN A N 1
ATOM 602 C CA . ASN A 1 87 ? 8.091 2.965 -7.497 1.00 98.88 87 ASN A CA 1
ATOM 603 C C . ASN A 1 87 ? 9.290 3.621 -6.785 1.00 98.88 87 ASN A C 1
ATOM 605 O O . ASN A 1 87 ? 10.314 2.972 -6.544 1.00 98.88 87 ASN A O 1
ATOM 609 N N . ALA A 1 88 ? 9.160 4.886 -6.370 1.00 98.69 88 ALA A N 1
ATOM 610 C CA . ALA A 1 88 ? 10.183 5.517 -5.527 1.00 98.69 88 ALA A CA 1
ATOM 611 C C . ALA A 1 88 ? 10.297 4.825 -4.160 1.00 98.69 88 ALA A C 1
ATOM 613 O O . ALA A 1 88 ? 11.394 4.647 -3.631 1.00 98.69 88 ALA A O 1
ATOM 614 N N . THR A 1 89 ? 9.178 4.383 -3.587 1.00 98.88 89 THR A N 1
ATOM 615 C CA . THR A 1 89 ? 9.179 3.408 -2.490 1.00 98.88 89 THR A CA 1
ATOM 616 C C . THR A 1 89 ? 8.114 2.345 -2.743 1.00 98.88 89 THR A C 1
ATOM 618 O O . THR A 1 89 ? 7.019 2.674 -3.180 1.00 98.88 89 THR A O 1
ATOM 621 N N . GLY A 1 90 ? 8.403 1.065 -2.520 1.00 98.81 90 GLY A N 1
ATOM 622 C CA . GLY A 1 90 ? 7.444 -0.014 -2.763 1.00 98.81 90 GLY A CA 1
ATOM 623 C C . GLY A 1 90 ? 6.266 0.087 -1.804 1.00 98.81 90 GLY A C 1
ATOM 624 O O . GLY A 1 90 ? 5.141 0.397 -2.204 1.00 98.81 90 GLY A O 1
ATOM 625 N N . VAL A 1 91 ? 6.544 -0.113 -0.519 1.00 98.88 91 VAL A N 1
ATOM 626 C CA . VAL A 1 91 ? 5.539 -0.076 0.544 1.00 98.88 91 VAL A CA 1
ATOM 627 C C . VAL A 1 91 ? 5.974 0.759 1.743 1.00 98.88 91 VAL A C 1
ATOM 629 O O . VAL A 1 91 ? 7.161 0.854 2.053 1.00 98.88 91 VAL A O 1
ATOM 632 N N . GLY A 1 92 ? 5.015 1.339 2.464 1.00 98.50 92 GLY A N 1
ATOM 633 C CA . GLY A 1 92 ? 5.330 2.069 3.688 1.00 98.50 92 GLY A CA 1
ATOM 634 C C . GLY A 1 92 ? 4.138 2.436 4.558 1.00 98.50 92 GLY A C 1
ATOM 635 O O . GLY A 1 92 ? 2.972 2.244 4.204 1.00 98.50 92 GLY A O 1
ATOM 636 N N . THR A 1 93 ? 4.463 2.997 5.717 1.00 98.56 93 THR A N 1
ATOM 637 C CA . THR A 1 93 ? 3.510 3.622 6.629 1.00 98.56 93 THR A CA 1
ATOM 638 C C . THR A 1 93 ? 3.990 5.019 7.000 1.00 98.56 93 THR A C 1
ATOM 640 O O . THR A 1 93 ? 5.189 5.295 7.027 1.00 98.56 93 THR A O 1
ATOM 643 N N . SER A 1 94 ? 3.047 5.910 7.285 1.00 98.19 94 SER A N 1
ATOM 644 C CA . SER A 1 94 ? 3.316 7.253 7.796 1.00 98.19 94 SER A CA 1
ATOM 645 C C . SER A 1 94 ? 2.261 7.644 8.824 1.00 98.19 94 SER A C 1
ATOM 647 O O . SER A 1 94 ? 1.166 7.079 8.851 1.00 98.19 94 SER A O 1
ATOM 649 N N . ASN A 1 95 ? 2.597 8.593 9.700 1.00 97.62 95 ASN A N 1
ATOM 650 C CA . ASN A 1 95 ? 1.663 9.221 10.641 1.00 97.62 95 ASN A CA 1
ATOM 651 C C . ASN A 1 95 ? 0.834 8.227 11.487 1.00 97.62 95 ASN A C 1
ATOM 653 O O . ASN A 1 95 ? -0.323 8.485 11.804 1.00 97.62 95 ASN A O 1
ATOM 657 N N . GLY A 1 96 ? 1.419 7.080 11.852 1.00 97.06 96 GLY A N 1
ATOM 658 C CA . GLY A 1 96 ? 0.759 6.041 12.655 1.00 97.06 96 GLY A CA 1
ATOM 659 C C . GLY A 1 96 ? -0.079 5.028 11.864 1.00 97.06 96 GLY A C 1
ATOM 660 O O . GLY A 1 96 ? -0.780 4.226 12.476 1.00 97.06 96 GLY A O 1
ATOM 661 N N . GLY A 1 97 ? -0.009 5.040 10.530 1.00 98.25 97 GLY A N 1
ATOM 662 C CA . GLY A 1 97 ? -0.682 4.059 9.682 1.00 98.25 97 GLY A CA 1
ATOM 663 C C . GLY A 1 97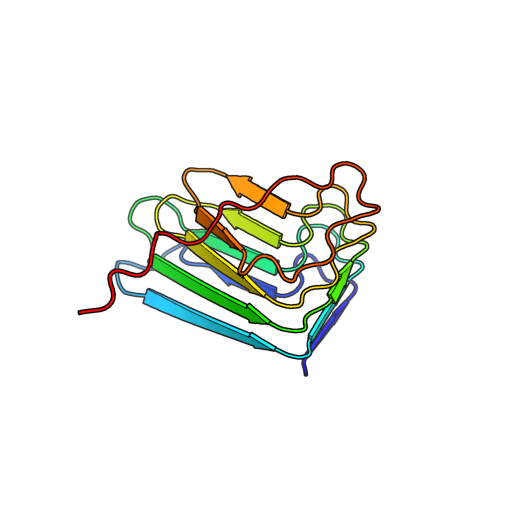 ? -0.149 2.638 9.852 1.00 98.25 97 GLY A C 1
ATOM 664 O O . GLY A 1 97 ? 0.990 2.409 10.263 1.00 98.25 97 GLY A O 1
ATOM 665 N N . THR A 1 98 ? -0.987 1.666 9.507 1.00 98.56 98 THR A N 1
ATOM 666 C CA . THR A 1 98 ? -0.686 0.236 9.597 1.00 98.56 98 THR A CA 1
ATOM 667 C C . THR A 1 98 ? -0.794 -0.412 8.221 1.00 98.56 98 THR A C 1
ATOM 669 O O . THR A 1 98 ? -1.862 -0.430 7.613 1.00 98.56 98 THR A O 1
ATOM 672 N N . LEU A 1 99 ? 0.306 -0.991 7.739 1.00 98.69 99 LEU A N 1
ATOM 673 C CA . LEU A 1 99 ? 0.339 -1.784 6.510 1.00 98.69 99 LEU A CA 1
ATOM 674 C C . LEU A 1 99 ? 0.717 -3.228 6.840 1.00 98.69 99 LEU A C 1
ATOM 676 O O . LEU A 1 99 ? 1.782 -3.481 7.407 1.00 98.69 99 LEU A O 1
ATOM 680 N N . GLN A 1 100 ? -0.156 -4.167 6.483 1.00 98.31 100 GLN A N 1
ATOM 681 C CA . GLN A 1 100 ? -0.016 -5.587 6.801 1.00 98.31 100 GLN A CA 1
ATOM 682 C C . GLN A 1 100 ? 0.009 -6.434 5.534 1.00 98.31 100 GLN A C 1
ATOM 684 O O . GLN A 1 100 ? -0.708 -6.162 4.576 1.00 98.31 100 GLN A O 1
ATOM 689 N N . SER A 1 101 ? 0.802 -7.497 5.554 1.00 97.56 101 SER A N 1
ATOM 690 C CA . SER A 1 101 ? 0.992 -8.402 4.427 1.00 97.56 101 SER A CA 1
ATOM 691 C C . SER A 1 101 ? 0.545 -9.818 4.776 1.00 97.56 101 SER A C 1
ATOM 693 O O . SER A 1 101 ? 0.914 -10.358 5.824 1.00 97.56 101 SER A O 1
ATOM 695 N N . TYR A 1 102 ? -0.183 -10.447 3.848 1.00 96.94 102 TYR A N 1
ATOM 696 C CA . TYR A 1 102 ? -0.447 -11.893 3.844 1.00 96.94 102 TYR A CA 1
ATOM 697 C C . TYR A 1 102 ? 0.795 -12.722 3.458 1.00 96.94 102 TYR A C 1
ATOM 699 O O . TYR A 1 102 ? 0.732 -13.946 3.442 1.00 96.94 102 TYR A O 1
ATOM 707 N N . LYS A 1 103 ? 1.942 -12.068 3.206 1.00 95.62 103 LYS A N 1
ATOM 708 C CA . LYS A 1 103 ? 3.244 -12.659 2.835 1.00 95.62 103 LYS A CA 1
ATOM 709 C C . LYS A 1 103 ? 3.289 -13.326 1.454 1.00 95.62 103 LYS A C 1
ATOM 711 O O . LYS A 1 103 ? 4.201 -14.100 1.192 1.00 95.62 103 LYS A O 1
ATOM 716 N N . THR A 1 104 ? 2.357 -12.986 0.568 1.00 97.31 10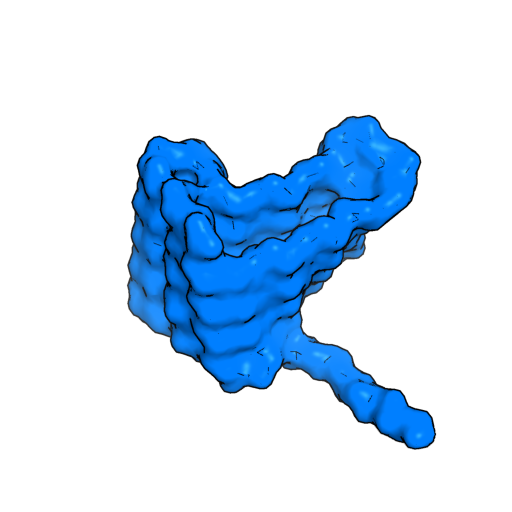4 THR A N 1
ATOM 717 C CA . THR A 1 104 ? 2.283 -13.497 -0.813 1.00 97.31 104 THR A CA 1
ATOM 718 C C . THR A 1 104 ? 2.566 -12.424 -1.869 1.00 97.31 104 THR A C 1
ATOM 720 O O . THR A 1 104 ? 2.157 -12.564 -3.008 1.00 97.31 104 THR A O 1
ATOM 723 N N . ASN A 1 105 ? 3.209 -11.318 -1.486 1.00 98.19 105 ASN A N 1
ATOM 724 C CA . ASN A 1 105 ? 3.424 -10.166 -2.363 1.00 98.19 105 ASN A CA 1
ATOM 725 C C . ASN A 1 105 ? 4.831 -10.185 -2.969 1.00 98.19 105 ASN A C 1
ATOM 727 O O . ASN A 1 105 ? 5.803 -10.412 -2.242 1.00 98.19 105 ASN A O 1
ATOM 731 N N . GLU A 1 106 ? 4.953 -9.841 -4.246 1.00 98.50 106 GLU A N 1
ATOM 732 C CA . GLU A 1 106 ? 6.224 -9.503 -4.879 1.00 98.50 106 GLU A CA 1
ATOM 733 C C . GLU A 1 106 ? 6.493 -8.002 -4.715 1.00 98.50 106 GLU A C 1
ATOM 735 O O . GLU A 1 106 ? 5.896 -7.166 -5.391 1.00 98.50 106 GLU A O 1
ATOM 740 N N . ILE A 1 107 ? 7.383 -7.648 -3.784 1.00 98.50 107 ILE A N 1
ATOM 741 C CA . ILE A 1 107 ? 7.799 -6.261 -3.531 1.00 98.50 107 ILE A CA 1
ATOM 742 C C . ILE A 1 107 ? 9.284 -6.164 -3.864 1.00 98.50 107 ILE A C 1
ATOM 744 O O . ILE A 1 107 ? 10.126 -6.540 -3.050 1.00 98.50 107 ILE A O 1
ATOM 748 N N . ASN A 1 108 ? 9.597 -5.740 -5.085 1.00 98.38 108 ASN A N 1
ATOM 749 C CA . ASN A 1 108 ? 10.967 -5.681 -5.581 1.00 98.38 108 ASN A CA 1
ATOM 750 C C . ASN A 1 108 ? 11.140 -4.658 -6.710 1.00 98.38 108 ASN A C 1
ATOM 752 O O . ASN A 1 108 ? 10.201 -4.301 -7.421 1.00 98.38 108 ASN A O 1
ATOM 756 N N . GLY A 1 109 ? 12.381 -4.213 -6.915 1.00 98.31 109 GLY A N 1
ATOM 757 C CA . GLY A 1 109 ? 12.725 -3.313 -8.019 1.00 98.31 109 GLY A CA 1
ATOM 758 C C . GLY A 1 109 ? 12.191 -1.890 -7.841 1.00 98.31 109 GLY A C 1
ATOM 759 O O . GLY A 1 109 ? 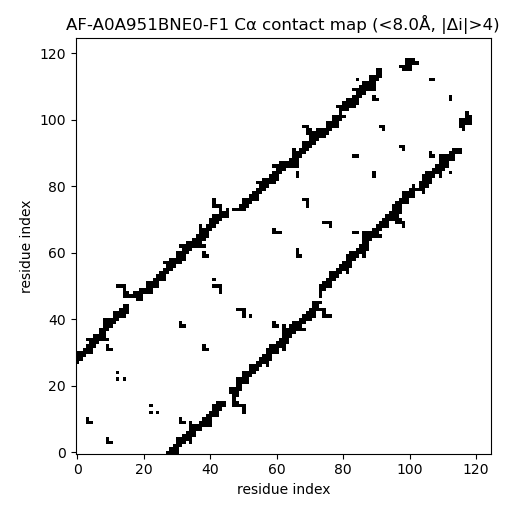12.042 -1.170 -8.826 1.00 98.31 109 GLY A O 1
ATOM 760 N N . ASN A 1 110 ? 11.872 -1.483 -6.611 1.00 98.81 110 ASN A N 1
ATOM 761 C CA . ASN A 1 110 ? 11.626 -0.086 -6.250 1.00 98.81 110 ASN A CA 1
ATOM 762 C C . ASN A 1 110 ? 12.956 0.573 -5.842 1.00 98.81 110 ASN A C 1
ATOM 764 O O . ASN A 1 110 ? 13.908 -0.123 -5.487 1.00 98.81 110 ASN A O 1
ATOM 768 N N . SER A 1 111 ? 13.041 1.909 -5.830 1.00 98.75 111 SER A N 1
ATOM 769 C CA . SER A 1 111 ? 14.258 2.586 -5.328 1.00 98.75 111 SER A CA 1
ATOM 770 C C . SER A 1 111 ? 14.511 2.278 -3.846 1.00 98.75 111 SER A C 1
ATOM 772 O O . SER A 1 111 ? 15.655 2.203 -3.403 1.00 98.75 111 SER A O 1
ATOM 774 N N . ASN A 1 112 ? 13.431 2.071 -3.092 1.00 98.62 112 ASN A N 1
ATOM 775 C CA . ASN A 1 112 ? 13.419 1.475 -1.763 1.00 98.62 112 ASN A CA 1
ATOM 776 C C . ASN A 1 112 ? 12.210 0.537 -1.675 1.00 98.62 112 ASN A C 1
ATOM 778 O O . ASN A 1 112 ? 11.084 1.002 -1.797 1.00 98.62 112 ASN A O 1
ATOM 782 N N . ASP A 1 113 ? 12.389 -0.766 -1.474 1.00 98.56 113 ASP A N 1
ATOM 783 C CA . ASP A 1 113 ? 11.244 -1.690 -1.447 1.00 98.56 113 ASP A CA 1
ATOM 784 C C . ASP A 1 113 ? 10.334 -1.462 -0.229 1.00 98.56 113 ASP A C 1
ATOM 786 O O . ASP A 1 113 ? 9.108 -1.509 -0.352 1.00 98.56 113 ASP A O 1
ATOM 790 N N . GLY A 1 114 ? 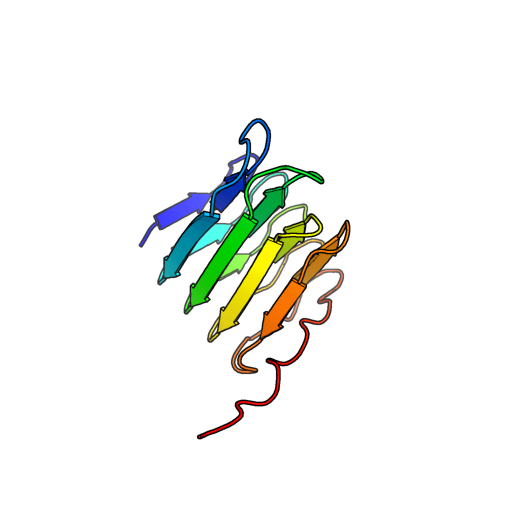10.915 -1.116 0.922 1.00 97.88 114 GLY A N 1
ATOM 791 C CA . GLY A 1 114 ? 10.191 -1.025 2.187 1.00 97.88 114 GLY A CA 1
ATOM 792 C C . GLY A 1 114 ? 9.729 -2.391 2.711 1.00 97.88 114 GLY A C 1
ATOM 793 O O . GLY A 1 114 ? 9.937 -3.433 2.093 1.00 97.88 114 GLY A O 1
ATOM 794 N N . THR A 1 115 ? 9.094 -2.388 3.885 1.00 96.25 115 THR A N 1
ATOM 795 C CA . THR A 1 115 ? 8.636 -3.617 4.548 1.00 96.25 115 THR A CA 1
ATOM 796 C C . THR A 1 115 ? 7.227 -3.429 5.090 1.00 96.25 115 THR A C 1
ATOM 798 O O . THR A 1 115 ? 6.968 -2.502 5.855 1.00 96.25 115 THR A O 1
ATOM 801 N N . ALA A 1 116 ? 6.320 -4.337 4.737 1.00 94.81 116 ALA A N 1
ATOM 802 C CA . ALA A 1 116 ? 5.010 -4.436 5.371 1.00 94.81 116 ALA A CA 1
ATOM 803 C C . ALA A 1 116 ? 5.081 -5.313 6.632 1.00 94.81 116 ALA A C 1
ATOM 805 O O . ALA A 1 116 ? 5.812 -6.307 6.673 1.00 94.81 116 ALA A O 1
ATOM 806 N N . GLY A 1 117 ? 4.291 -4.978 7.652 1.00 93.44 117 GLY A N 1
ATOM 807 C CA . GLY A 1 117 ? 4.170 -5.798 8.855 1.00 93.44 117 GLY A CA 1
ATOM 808 C C . GLY A 1 117 ? 3.477 -7.134 8.573 1.00 93.44 117 GLY A C 1
ATOM 809 O O . GLY A 1 117 ? 2.698 -7.266 7.629 1.00 93.44 117 GLY A O 1
ATOM 810 N N . GLY A 1 118 ? 3.728 -8.142 9.407 1.00 91.38 118 GLY A N 1
ATOM 811 C CA . GLY A 1 118 ? 2.912 -9.357 9.401 1.00 91.38 118 GLY A CA 1
ATOM 812 C C . GLY A 1 118 ? 1.500 -9.081 9.926 1.00 91.38 118 GLY A C 1
ATOM 813 O O . GLY A 1 118 ? 1.289 -8.150 10.704 1.00 91.38 118 GLY A O 1
ATOM 814 N N . LEU A 1 119 ? 0.533 -9.907 9.527 1.00 88.19 119 LEU A N 1
ATOM 815 C CA . LEU A 1 119 ? -0.773 -9.911 10.185 1.00 88.19 119 LEU A CA 1
ATOM 816 C C . LEU A 1 119 ? -0.624 -10.280 11.669 1.00 88.19 119 LEU A C 1
ATOM 818 O O . LEU A 1 119 ? 0.232 -11.106 12.007 1.00 88.19 119 LEU A O 1
ATOM 822 N N . PRO A 1 120 ? -1.455 -9.708 12.558 1.00 82.38 120 PRO A N 1
ATOM 823 C CA . PRO A 1 120 ? -1.534 -10.171 13.934 1.00 82.38 120 PRO A CA 1
ATOM 824 C C . PRO A 1 120 ? -1.923 -11.652 13.950 1.00 82.38 120 PRO A C 1
ATOM 826 O O . PRO A 1 120 ? -2.665 -12.117 13.082 1.00 82.38 120 PRO A O 1
ATOM 829 N N . ALA A 1 121 ? -1.401 -12.397 14.925 1.00 77.44 121 ALA A N 1
ATOM 830 C CA . ALA A 1 121 ? -1.693 -13.817 15.057 1.00 77.44 121 ALA A CA 1
ATOM 831 C C . ALA A 1 121 ? -3.211 -14.037 15.123 1.00 77.44 121 ALA A C 1
ATOM 833 O O . ALA A 1 121 ? -3.890 -13.447 15.965 1.00 77.44 121 ALA A O 1
ATOM 834 N N . VAL A 1 122 ? -3.736 -14.890 14.239 1.00 71.19 122 VAL A N 1
ATOM 835 C CA . VAL A 1 122 ? -5.136 -15.311 14.304 1.00 71.19 122 VAL A CA 1
ATOM 836 C C . VAL A 1 122 ? -5.303 -16.119 15.588 1.00 71.19 122 VAL A C 1
ATOM 838 O O . VAL A 1 122 ? -4.740 -17.203 15.721 1.00 71.19 122 VAL A O 1
ATOM 841 N N . GLN A 1 123 ? -6.051 -15.580 16.548 1.00 55.66 123 GLN A N 1
ATOM 842 C CA . GLN A 1 123 ? -6.580 -16.368 17.655 1.00 55.66 123 GLN A CA 1
ATOM 843 C C . GLN A 1 123 ? -7.770 -17.142 17.083 1.00 55.66 123 GLN A C 1
ATOM 845 O O . GLN A 1 123 ? -8.850 -16.578 16.920 1.00 55.66 123 GLN A O 1
ATOM 850 N N . LEU A 1 124 ? -7.544 -18.389 16.670 1.00 63.19 124 LEU A N 1
ATOM 851 C CA . LEU A 1 124 ? -8.650 -19.292 16.362 1.00 63.19 124 LEU A CA 1
ATOM 852 C C . LEU A 1 124 ? -9.349 -19.601 17.691 1.00 63.19 124 LEU A C 1
ATOM 854 O O . LEU A 1 124 ? -8.683 -19.997 18.649 1.00 63.19 124 LEU A O 1
ATOM 858 N N . ASN A 1 125 ? -10.648 -19.323 17.757 1.00 62.22 125 ASN A N 1
ATOM 859 C CA . ASN A 1 125 ? -11.504 -19.637 18.896 1.00 62.22 125 ASN A CA 1
ATOM 860 C C . ASN A 1 125 ? -11.949 -21.100 18.890 1.00 62.22 125 ASN A C 1
ATOM 862 O O . ASN A 1 125 ? -12.047 -21.694 17.793 1.00 62.22 125 ASN A O 1
#

Secondary structure (DSSP, 8-state):
--EEESSSSSEEEE-TT--S-EEEEEEES-EEES-SS-SEEEE--TTS-EEEEEEES-EEES-SSEEEEEESTTEEEEEES-EEBSSSEEEEEETT-EEEE-S--EE-SSSS---PEEPPP----

Sequence (125 aa):
RVNAQHNFFGLKADGTGATGGVINMTITDSKSTENASNGIVGTTPAGGAAIVMLCDHDTPSHNLGFGVIADGPLTTIRIGNMTIGGNATGVGTSNGGTLQSYKTNEINGNSNDGTAGGLPAVQLN

Solvent-accessible surface area (backbone atoms only — not comparable to full-atom values): 5833 Å² total; per-residue (Å²): 111,55,81,31,60,71,33,60,56,30,47,78,48,74,18,66,94,36,82,51,68,71,50,77,47,80,47,49,57,24,37,16,26,49,10,72,26,32,6,36,35,33,40,20,54,90,74,24,15,29,33,43,37,42,39,34,50,28,37,21,27,44,6,64,26,29,12,34,34,10,28,10,62,50,14,38,35,36,41,29,49,28,47,24,28,51,6,49,24,15,36,42,60,38,72,64,21,38,36,28,31,74,81,54,53,50,65,47,74,23,80,36,34,66,72,66,42,71,62,78,82,81,78,81,128

pLDDT: mean 95.86, std 7.17, range [55.66, 98.88]

Radius of gyration: 13.52 Å; Cα contacts (8 Å, |Δi|>4): 414; chains: 1; bounding box: 32×36×34 Å

Foldseek 3Di:
DEEQAAAQERAEDEQPPAQEEEAEEEAAPYEQEHHQEERYEYEYEVRTYAYEYEYEHYEQAQYQYESYEFEAQRGEYEYAHYEFAHYCEHYYYYHNGAYEYPPHYHQDHHVHSDDHHHDDDDPDD

Mean predicted aligned error: 3.14 Å

Nearest PDB structures (foldseek):
  2pyg-assembly1_A  TM=4.256E-01  e=5.857E-01  unclassified
  5jse-assembly1_C  TM=2.405E-01  e=8.032E+00  Bacteriophage sp.